Protein AF-A0A1S8C528-F1 (afdb_monomer_lite)

Secondary structure (DSSP, 8-state):
---------------HHHHHHHHHHHHHHTTS-HHHHHHHHHHHHHHH--S-GGGS-HHHHHHHHHHHHHHHT-

Radius of gyration: 17.24 Å; chains: 1; bounding box: 44×40×34 Å

Foldseek 3Di:
DDDDDDDDDPPPDDDPVVVVVVVVCVVLVVPDDQVQLLVQLCVVCVVPHPDDLVPDDPVVSVVSSVVSSVVVVD

pLDDT: mean 73.82, std 18.66, range [38.59, 94.44]

Structure (mmCIF, N/CA/C/O backbone):
data_AF-A0A1S8C528-F1
#
_entry.id   AF-A0A1S8C528-F1
#
loop_
_atom_site.group_PDB
_atom_site.id
_atom_site.type_symbol
_atom_site.label_atom_id
_atom_site.label_alt_id
_atom_site.label_comp_id
_atom_site.label_asym_id
_atom_site.label_entity_id
_atom_site.label_seq_id
_atom_site.pdbx_PDB_ins_code
_atom_site.Cartn_x
_atom_site.Cartn_y
_atom_site.Cartn_z
_atom_site.occupancy
_atom_site.B_iso_or_equiv
_atom_site.auth_seq_id
_atom_site.auth_comp_id
_atom_site.auth_asym_id
_atom_site.auth_atom_id
_atom_site.pdbx_PDB_model_num
ATOM 1 N N . MET A 1 1 ? 34.485 29.560 19.495 1.00 38.59 1 MET A N 1
ATOM 2 C CA . MET A 1 1 ? 33.314 30.430 19.201 1.00 38.59 1 MET A CA 1
ATOM 3 C C . MET A 1 1 ? 33.289 30.651 17.690 1.00 38.59 1 MET A C 1
ATOM 5 O O . MET A 1 1 ? 34.336 31.023 17.200 1.00 38.59 1 MET A O 1
ATOM 9 N N . ARG A 1 2 ? 32.257 30.416 16.867 1.00 42.59 2 ARG A N 1
ATOM 10 C CA . ARG A 1 2 ? 30.832 30.044 16.995 1.00 42.59 2 ARG A CA 1
ATOM 11 C C . ARG A 1 2 ? 30.422 29.215 15.750 1.00 42.59 2 ARG A C 1
ATOM 13 O O . ARG A 1 2 ? 31.005 29.397 14.688 1.00 42.59 2 ARG A O 1
ATOM 20 N N . ARG A 1 3 ? 29.424 28.335 15.926 1.00 43.12 3 ARG A N 1
ATOM 21 C CA . ARG A 1 3 ? 28.628 27.633 14.888 1.00 43.12 3 ARG A CA 1
ATOM 22 C C . ARG A 1 3 ? 27.839 28.655 14.042 1.00 43.12 3 ARG A C 1
ATOM 24 O O . ARG A 1 3 ? 27.599 29.754 14.532 1.00 43.12 3 ARG A O 1
ATOM 31 N N . SER A 1 4 ? 27.485 28.401 12.784 1.00 48.03 4 SER A N 1
ATOM 32 C CA . SER A 1 4 ? 26.273 27.705 12.281 1.00 48.03 4 SER A CA 1
ATOM 33 C C . SER A 1 4 ? 26.099 28.229 10.829 1.00 48.03 4 SER A C 1
ATOM 35 O O . SER A 1 4 ? 26.618 29.296 10.523 1.00 48.03 4 SER A O 1
ATOM 37 N N . THR A 1 5 ? 25.406 27.622 9.868 1.00 49.25 5 THR A N 1
ATOM 38 C CA . THR A 1 5 ? 24.063 27.047 9.965 1.00 49.25 5 THR A CA 1
ATOM 39 C C . THR A 1 5 ? 23.803 26.254 8.684 1.00 49.25 5 THR A C 1
ATOM 41 O O . THR A 1 5 ? 23.954 26.782 7.586 1.00 49.25 5 THR A O 1
ATOM 44 N N . THR A 1 6 ? 23.435 24.986 8.837 1.00 51.19 6 THR A N 1
ATOM 45 C CA . THR A 1 6 ? 22.841 24.158 7.787 1.00 51.19 6 THR A CA 1
ATOM 46 C C . THR A 1 6 ? 21.462 24.719 7.452 1.00 51.19 6 THR A C 1
ATOM 48 O O . THR A 1 6 ? 20.611 24.810 8.335 1.00 51.19 6 THR A O 1
ATOM 51 N N . ASP A 1 7 ? 21.265 25.086 6.190 1.00 47.56 7 ASP A N 1
ATOM 52 C CA . ASP A 1 7 ? 19.960 25.360 5.592 1.00 47.56 7 ASP A CA 1
ATOM 53 C C . ASP A 1 7 ? 19.171 24.040 5.556 1.00 47.56 7 ASP A C 1
ATOM 55 O O . ASP A 1 7 ? 19.535 23.105 4.841 1.00 47.56 7 ASP A O 1
ATOM 59 N N . GLN A 1 8 ? 18.165 23.906 6.421 1.00 49.28 8 GLN A N 1
ATOM 60 C CA . GLN A 1 8 ? 17.192 22.816 6.351 1.00 49.28 8 GLN A CA 1
ATOM 61 C C . GLN A 1 8 ? 15.841 23.390 5.913 1.00 49.28 8 GLN A C 1
ATOM 63 O O . GLN A 1 8 ? 15.413 24.403 6.473 1.00 49.28 8 GLN A O 1
ATOM 68 N N . PRO A 1 9 ? 15.132 22.747 4.967 1.00 47.62 9 PRO A N 1
ATOM 69 C CA . PRO A 1 9 ? 13.816 23.198 4.549 1.00 47.62 9 PRO A CA 1
ATOM 70 C C . PRO A 1 9 ? 12.813 22.998 5.690 1.00 47.62 9 PRO A C 1
ATOM 72 O O . PRO A 1 9 ? 12.519 21.877 6.109 1.00 47.62 9 PRO A O 1
ATOM 75 N N . VAL A 1 10 ? 12.281 24.113 6.191 1.00 50.00 10 VAL A N 1
ATOM 76 C CA . VAL A 1 10 ? 11.201 24.151 7.178 1.00 50.00 10 VAL A CA 1
ATOM 77 C C . VAL A 1 10 ? 9.917 23.694 6.490 1.00 50.00 10 VAL A C 1
ATOM 79 O O . VAL A 1 10 ? 9.247 24.463 5.804 1.00 50.00 10 VAL A O 1
ATOM 82 N N . ILE A 1 11 ? 9.576 22.419 6.659 1.00 53.03 11 ILE A N 1
ATOM 83 C CA . ILE A 1 11 ? 8.252 21.898 6.318 1.00 53.03 11 ILE A CA 1
ATOM 84 C C . ILE A 1 11 ? 7.269 22.549 7.300 1.00 53.03 11 ILE A C 1
ATOM 86 O O . ILE A 1 11 ? 7.216 22.186 8.474 1.00 53.03 11 ILE A O 1
ATOM 90 N N . GLY A 1 12 ? 6.548 23.573 6.835 1.00 50.06 12 GLY A N 1
ATOM 91 C CA . GLY A 1 12 ? 5.497 24.239 7.604 1.00 50.06 12 GLY A CA 1
ATOM 92 C C . GLY A 1 12 ? 4.376 23.271 8.016 1.00 50.06 12 GLY A C 1
ATOM 93 O O . GLY A 1 12 ? 4.239 22.197 7.423 1.00 50.06 12 GLY A O 1
ATOM 94 N N . PRO A 1 13 ? 3.571 23.626 9.035 1.00 48.91 13 PRO A N 1
ATOM 95 C CA . PRO A 1 13 ? 2.564 22.740 9.602 1.00 48.91 13 PRO A CA 1
ATOM 96 C C . PRO A 1 13 ? 1.511 22.417 8.544 1.00 48.91 13 PRO A C 1
ATOM 98 O O . PRO A 1 13 ? 0.750 23.274 8.097 1.00 48.91 13 PRO A O 1
ATOM 101 N N . VAL A 1 14 ? 1.504 21.161 8.118 1.00 55.50 14 VAL A N 1
ATOM 102 C CA . VAL A 1 14 ? 0.566 20.654 7.127 1.00 55.50 14 VAL A CA 1
ATOM 103 C C . VAL A 1 14 ? -0.836 20.676 7.754 1.00 55.50 14 VAL A C 1
ATOM 105 O O . VAL A 1 14 ? -1.019 20.175 8.860 1.00 55.50 14 VAL A O 1
ATOM 108 N N . GLY A 1 15 ? -1.792 21.340 7.094 1.00 49.22 15 GLY A N 1
ATOM 109 C CA . GLY A 1 15 ? -3.108 21.705 7.641 1.00 49.22 15 GLY A CA 1
ATOM 110 C C . GLY A 1 15 ? -4.009 20.537 8.099 1.00 49.22 15 GLY A C 1
ATOM 111 O O . GLY A 1 15 ? -3.611 19.377 8.037 1.00 49.22 15 GLY A O 1
ATOM 112 N N . PRO A 1 16 ? -5.262 20.814 8.519 1.00 53.91 16 PRO A N 1
ATOM 113 C CA . PRO A 1 16 ? -6.138 19.870 9.242 1.00 53.91 16 PRO A CA 1
ATOM 114 C C . PRO A 1 16 ? -6.418 18.539 8.518 1.00 53.91 16 PRO A C 1
ATOM 116 O O . PRO A 1 16 ? -6.685 17.515 9.149 1.00 53.91 16 PRO A O 1
ATOM 119 N N . ILE A 1 17 ? -6.311 18.522 7.187 1.00 53.84 17 ILE A N 1
ATOM 120 C CA . ILE A 1 17 ? -6.437 17.298 6.384 1.00 53.84 17 ILE A CA 1
ATOM 121 C C . ILE A 1 17 ? -5.242 16.366 6.636 1.00 53.84 17 ILE A C 1
ATOM 123 O O . ILE A 1 17 ? -5.418 15.161 6.799 1.00 53.84 17 ILE A O 1
ATOM 127 N N . SER A 1 18 ? -4.031 16.912 6.752 1.00 50.81 18 SER A N 1
ATOM 128 C CA . SER A 1 18 ? -2.835 16.117 7.020 1.00 50.81 18 SER A CA 1
ATOM 129 C C . SER A 1 18 ? -2.778 15.580 8.434 1.00 50.81 18 SER A C 1
ATOM 131 O O . SER A 1 18 ? -2.344 14.447 8.599 1.00 50.81 18 SER A O 1
ATOM 133 N N . THR A 1 19 ? -3.264 16.307 9.438 1.00 55.22 19 THR A N 1
ATOM 134 C CA . THR A 1 19 ? -3.381 15.764 10.800 1.00 55.22 19 THR A CA 1
ATOM 135 C C . THR A 1 19 ? -4.324 14.566 10.838 1.00 55.22 19 THR A C 1
ATOM 137 O O . THR A 1 19 ? -3.984 13.543 11.418 1.00 55.22 19 THR A O 1
ATOM 140 N N . THR A 1 20 ? -5.455 14.635 10.133 1.00 59.56 20 THR A N 1
ATOM 141 C CA . THR A 1 20 ? -6.417 13.522 10.064 1.00 59.56 20 THR A CA 1
ATOM 142 C C . THR A 1 20 ? -5.827 12.291 9.360 1.00 59.56 20 THR A C 1
ATOM 144 O O . THR A 1 20 ? -5.990 11.166 9.833 1.00 59.56 20 THR A O 1
ATOM 147 N N . ILE A 1 21 ? -5.092 12.492 8.258 1.00 59.16 21 ILE A N 1
ATOM 148 C CA . ILE A 1 21 ? -4.409 11.410 7.527 1.00 59.16 21 ILE A CA 1
ATOM 149 C C . ILE A 1 21 ? -3.280 10.803 8.371 1.00 59.16 21 ILE A C 1
ATOM 151 O O . ILE A 1 21 ? -3.134 9.583 8.407 1.00 59.16 21 ILE A O 1
ATOM 155 N N . VAL A 1 22 ? -2.497 11.630 9.069 1.00 60.00 22 VAL A N 1
ATOM 156 C CA . VAL A 1 22 ? -1.400 11.183 9.941 1.00 60.00 22 VAL A CA 1
ATOM 157 C C . VAL A 1 22 ? -1.933 10.420 11.153 1.00 60.00 22 VAL A C 1
ATOM 159 O O . VAL A 1 22 ? -1.389 9.366 11.471 1.00 60.00 22 VAL A O 1
ATOM 162 N N . ASP A 1 23 ? -3.021 10.871 11.777 1.00 59.31 23 ASP A N 1
ATOM 163 C CA . ASP A 1 23 ? -3.646 10.180 12.911 1.00 59.31 23 ASP A CA 1
ATOM 164 C C . ASP A 1 23 ? -4.286 8.849 12.501 1.00 59.31 23 ASP A C 1
ATOM 166 O O . ASP A 1 23 ? -4.150 7.850 13.213 1.00 59.31 23 ASP A O 1
ATOM 170 N N . TYR A 1 24 ? -4.950 8.793 11.340 1.00 57.62 24 TYR A N 1
ATOM 171 C CA . TYR A 1 24 ? -5.459 7.532 10.794 1.00 57.62 24 TYR A CA 1
ATOM 172 C C . TYR A 1 24 ? -4.305 6.577 10.463 1.00 57.62 24 TYR A C 1
ATOM 174 O O . TYR A 1 24 ? -4.302 5.426 10.906 1.00 57.62 24 TYR A O 1
ATOM 182 N N . ALA A 1 25 ? -3.270 7.069 9.776 1.00 56.69 25 ALA A N 1
ATOM 183 C CA . ALA A 1 25 ? -2.079 6.289 9.465 1.00 56.69 25 ALA A CA 1
ATOM 184 C C . ALA A 1 25 ? -1.360 5.801 10.731 1.00 56.69 25 ALA A C 1
ATOM 186 O O . ALA A 1 25 ? -0.879 4.672 10.742 1.00 56.69 25 ALA A O 1
ATOM 187 N N . ALA A 1 26 ? -1.315 6.597 11.804 1.00 60.78 26 ALA A N 1
ATOM 188 C CA . ALA A 1 26 ? -0.750 6.196 13.087 1.00 60.78 26 ALA A CA 1
ATOM 189 C C . ALA A 1 26 ? -1.570 5.066 13.726 1.00 60.78 26 ALA A C 1
ATOM 191 O O . ALA A 1 26 ? -1.013 4.022 14.058 1.00 60.78 26 ALA A O 1
ATOM 192 N N . ARG A 1 27 ? -2.898 5.208 13.826 1.00 58.38 27 ARG A N 1
ATOM 193 C CA . ARG A 1 27 ? -3.783 4.172 14.402 1.00 58.38 27 ARG A CA 1
ATOM 194 C C . ARG A 1 27 ? -3.713 2.844 13.647 1.00 58.38 27 ARG A C 1
ATOM 196 O O . ARG A 1 27 ? -3.748 1.784 14.269 1.00 58.38 27 ARG A O 1
ATOM 203 N N . VAL A 1 28 ? -3.597 2.904 12.324 1.00 55.78 28 VAL A N 1
ATOM 204 C CA . VAL A 1 28 ? -3.524 1.724 11.455 1.00 55.78 28 VAL A CA 1
ATOM 205 C C . VAL A 1 28 ? -2.128 1.091 11.468 1.00 55.78 28 VAL A C 1
ATOM 207 O O . VAL A 1 28 ? -2.017 -0.134 11.552 1.00 55.78 28 VAL A O 1
ATOM 210 N N . ARG A 1 29 ? -1.054 1.897 11.457 1.00 55.00 29 ARG A N 1
ATOM 211 C CA . ARG A 1 29 ? 0.337 1.404 11.495 1.00 55.00 29 ARG A CA 1
ATOM 212 C C . ARG A 1 29 ? 0.644 0.573 12.741 1.00 55.00 29 ARG A C 1
ATOM 214 O O . ARG A 1 29 ? 1.415 -0.367 12.631 1.00 55.00 29 ARG A O 1
ATOM 221 N N . PHE A 1 30 ? 0.028 0.861 13.889 1.00 56.72 30 PHE A N 1
ATOM 222 C CA . PHE A 1 30 ? 0.262 0.087 15.118 1.00 56.72 30 PHE A CA 1
ATOM 223 C C . PHE A 1 30 ? -0.522 -1.231 15.208 1.00 56.72 30 PHE A C 1
ATOM 225 O O . PHE A 1 30 ? -0.226 -2.041 16.084 1.00 56.72 30 PHE A O 1
ATOM 232 N N . ARG A 1 31 ? -1.517 -1.468 14.343 1.00 64.56 31 ARG A N 1
ATOM 233 C CA . ARG A 1 31 ? -2.322 -2.704 14.380 1.00 64.56 31 ARG A CA 1
ATOM 234 C C . ARG A 1 31 ? -1.925 -3.738 13.338 1.00 64.56 31 ARG A C 1
ATOM 236 O O . ARG A 1 31 ? -2.196 -4.918 13.544 1.00 64.56 31 ARG A O 1
ATOM 243 N N . LEU A 1 32 ? -1.320 -3.317 12.231 1.00 74.19 32 LEU A N 1
ATOM 244 C CA . LEU A 1 32 ? -1.016 -4.217 11.126 1.00 74.19 32 LEU A CA 1
ATOM 245 C C . LEU A 1 32 ? 0.445 -4.66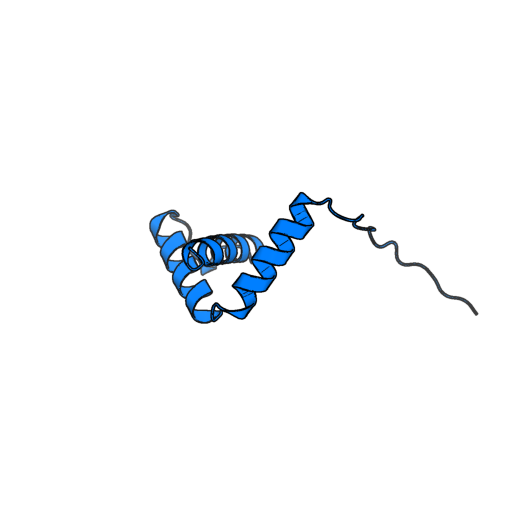3 11.174 1.00 74.19 32 LEU A C 1
ATOM 247 O O . LEU A 1 32 ? 1.339 -3.817 11.136 1.00 74.19 32 LEU A O 1
ATOM 251 N N . PRO A 1 33 ? 0.712 -5.977 11.221 1.00 87.19 33 PRO A N 1
ATOM 252 C CA . PRO A 1 33 ? 2.077 -6.462 11.225 1.00 87.19 33 PRO A CA 1
ATOM 253 C C . PRO A 1 33 ? 2.719 -6.202 9.852 1.00 87.19 33 PRO A C 1
ATOM 255 O O . PRO A 1 33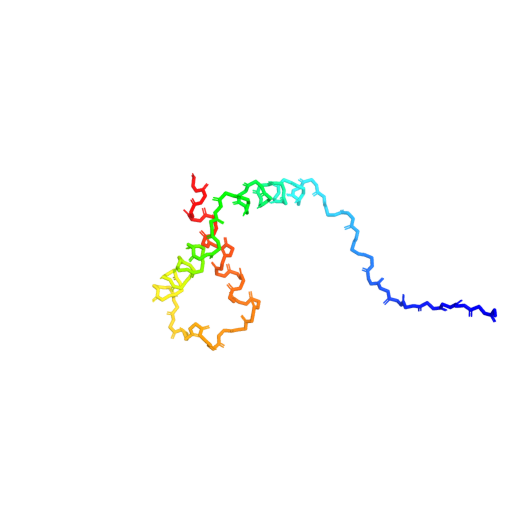 ? 2.102 -6.413 8.803 1.00 87.19 33 PRO A O 1
ATOM 258 N N . GLU A 1 34 ? 3.962 -5.716 9.853 1.00 84.88 34 GLU A N 1
ATOM 259 C CA . GLU A 1 34 ? 4.646 -5.243 8.638 1.00 84.88 34 GLU A CA 1
ATOM 260 C C . GLU A 1 34 ? 4.784 -6.334 7.568 1.00 84.88 34 GLU A C 1
ATOM 262 O O . GLU A 1 34 ? 4.672 -6.054 6.376 1.00 84.88 34 GLU A O 1
ATOM 267 N N . ASN A 1 35 ? 4.922 -7.596 7.981 1.00 90.44 35 ASN A N 1
ATOM 268 C CA . ASN A 1 35 ? 4.956 -8.744 7.075 1.00 90.44 35 ASN A CA 1
ATOM 269 C C . ASN A 1 35 ? 3.638 -8.940 6.301 1.00 90.44 35 ASN A C 1
ATOM 271 O O . ASN A 1 35 ? 3.659 -9.315 5.128 1.00 90.44 35 ASN A O 1
ATOM 275 N N . ALA A 1 36 ? 2.487 -8.685 6.929 1.00 90.12 36 ALA A N 1
ATOM 276 C CA . ALA A 1 36 ? 1.184 -8.778 6.283 1.00 90.12 36 ALA A CA 1
ATOM 277 C C . ALA A 1 36 ? 1.005 -7.638 5.284 1.00 90.12 36 ALA A C 1
ATOM 279 O O . ALA A 1 36 ? 0.530 -7.878 4.176 1.00 90.12 36 ALA A O 1
ATOM 280 N N . VAL A 1 37 ? 1.453 -6.433 5.649 1.00 91.25 37 VAL A N 1
ATOM 281 C CA . VAL A 1 37 ? 1.482 -5.275 4.750 1.00 91.25 37 VAL A CA 1
ATOM 282 C C . VAL A 1 37 ? 2.358 -5.562 3.536 1.00 91.25 37 VAL A C 1
ATOM 284 O O . VAL A 1 37 ? 1.923 -5.344 2.411 1.00 91.25 37 VAL A O 1
ATOM 287 N N . GLU A 1 38 ? 3.570 -6.081 3.730 1.00 92.94 38 GLU A N 1
ATOM 288 C CA . GLU A 1 38 ? 4.489 -6.346 2.624 1.00 92.94 38 GLU A CA 1
ATOM 289 C C . GLU A 1 38 ? 3.984 -7.463 1.707 1.00 92.94 38 GLU A C 1
ATOM 291 O O . GLU A 1 38 ? 4.006 -7.319 0.484 1.00 92.94 38 GLU A O 1
ATOM 296 N N . ARG A 1 39 ? 3.475 -8.560 2.278 1.00 94.19 39 ARG A N 1
ATOM 297 C CA . ARG A 1 39 ? 2.849 -9.630 1.495 1.00 94.19 39 ARG A CA 1
ATOM 298 C C . ARG A 1 39 ? 1.684 -9.086 0.674 1.00 94.19 39 ARG A C 1
ATOM 300 O O . ARG A 1 39 ? 1.614 -9.339 -0.526 1.00 94.19 39 ARG A O 1
ATOM 307 N N . ARG A 1 40 ? 0.811 -8.292 1.298 1.00 94.19 40 ARG A N 1
ATOM 308 C CA . ARG A 1 40 ? -0.350 -7.725 0.616 1.00 94.19 40 ARG A CA 1
ATOM 309 C C . ARG A 1 40 ? 0.044 -6.713 -0.458 1.00 94.19 40 ARG A C 1
ATOM 311 O O . ARG A 1 40 ? -0.561 -6.698 -1.524 1.00 94.19 40 ARG A O 1
ATOM 318 N N . ALA A 1 41 ? 1.085 -5.921 -0.221 1.00 93.88 41 ALA A N 1
ATOM 319 C CA . ALA A 1 41 ? 1.640 -5.000 -1.207 1.00 93.88 41 ALA A CA 1
ATOM 320 C C . ALA A 1 41 ? 2.166 -5.741 -2.442 1.00 93.88 41 ALA A C 1
ATOM 322 O O . ALA A 1 41 ? 1.849 -5.352 -3.564 1.00 93.88 41 ALA A O 1
ATOM 323 N N . LYS A 1 42 ? 2.894 -6.848 -2.245 1.00 93.75 42 LYS A N 1
ATOM 324 C CA . LYS A 1 42 ? 3.380 -7.708 -3.336 1.00 93.75 42 LYS A CA 1
ATOM 325 C C . LYS A 1 42 ? 2.232 -8.341 -4.123 1.00 93.75 42 LYS A C 1
ATOM 327 O O . LYS A 1 42 ? 2.273 -8.338 -5.348 1.00 93.75 42 LYS A O 1
ATOM 332 N N . GLU A 1 43 ? 1.199 -8.837 -3.441 1.00 94.25 43 GLU A N 1
ATOM 333 C CA . GLU A 1 43 ? -0.010 -9.376 -4.083 1.00 94.25 43 GLU A CA 1
ATOM 334 C C . GLU A 1 43 ? -0.752 -8.311 -4.904 1.00 94.25 43 GLU A C 1
ATOM 336 O O . GLU A 1 43 ? -1.147 -8.567 -6.041 1.00 94.25 43 GLU A O 1
ATOM 341 N N . LEU A 1 44 ? -0.941 -7.112 -4.345 1.00 93.12 44 LEU A N 1
ATOM 342 C CA . LEU A 1 44 ? -1.587 -5.990 -5.030 1.00 93.12 44 LEU A CA 1
ATOM 343 C C . LEU A 1 44 ? -0.788 -5.551 -6.256 1.00 93.12 44 LEU A C 1
ATOM 345 O O . LEU A 1 44 ? -1.373 -5.363 -7.320 1.00 93.12 44 LEU A O 1
ATOM 349 N N . HIS A 1 45 ? 0.532 -5.442 -6.124 1.00 93.69 45 HIS A N 1
ATOM 350 C CA . HIS A 1 45 ? 1.417 -5.094 -7.225 1.00 93.69 45 HIS A CA 1
ATOM 351 C C . HIS A 1 45 ? 1.366 -6.144 -8.338 1.00 93.69 45 HIS A C 1
ATOM 353 O O . HIS A 1 45 ? 1.098 -5.797 -9.480 1.00 93.69 45 HIS A O 1
ATOM 359 N N . ALA A 1 46 ? 1.515 -7.430 -8.007 1.00 92.62 46 ALA A N 1
ATOM 360 C CA . ALA A 1 46 ? 1.498 -8.515 -8.991 1.00 92.62 46 ALA A CA 1
ATOM 361 C C . ALA A 1 46 ? 0.173 -8.618 -9.767 1.00 92.62 46 ALA A C 1
ATOM 363 O O . ALA A 1 46 ? 0.144 -9.130 -10.882 1.00 92.62 46 ALA A O 1
ATOM 364 N N . ARG A 1 47 ? -0.935 -8.147 -9.182 1.00 91.31 47 ARG A N 1
ATOM 365 C CA . ARG A 1 47 ? -2.252 -8.128 -9.834 1.00 91.31 47 ARG A CA 1
ATOM 366 C C . ARG A 1 47 ? -2.474 -6.927 -10.750 1.00 91.31 47 ARG A C 1
ATOM 368 O O . ARG A 1 47 ? -3.303 -7.025 -11.647 1.00 91.31 47 ARG A O 1
ATOM 375 N N . ASN A 1 48 ? -1.817 -5.801 -10.481 1.00 87.00 48 ASN A N 1
ATOM 376 C CA . ASN A 1 48 ? -2.124 -4.512 -11.113 1.00 87.00 48 ASN A CA 1
ATOM 377 C C . ASN A 1 48 ? -0.950 -3.919 -11.902 1.00 87.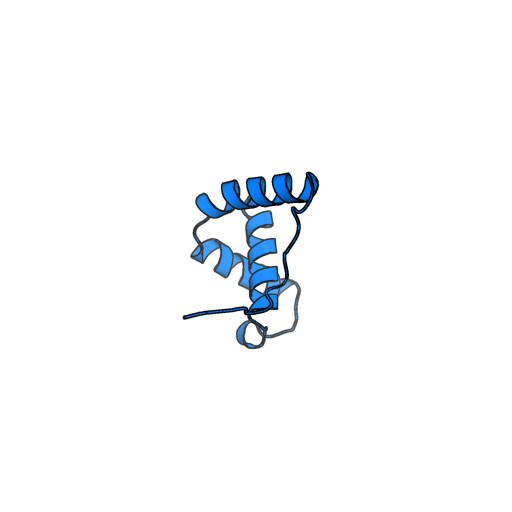00 48 ASN A C 1
ATOM 379 O O . ASN A 1 48 ? -1.120 -2.899 -12.563 1.00 87.00 48 ASN A O 1
ATOM 383 N N . SER A 1 49 ? 0.228 -4.532 -11.826 1.00 82.94 49 SER A N 1
ATOM 384 C CA . SER A 1 49 ? 1.446 -4.077 -12.480 1.00 82.94 49 SER A CA 1
ATOM 385 C C . SER A 1 49 ? 2.132 -5.231 -13.200 1.00 82.94 49 SER A C 1
ATOM 387 O O . SER A 1 49 ? 2.065 -6.382 -12.770 1.00 82.94 49 SER A O 1
ATOM 389 N N . PHE A 1 50 ? 2.814 -4.897 -14.293 1.00 83.00 50 PHE A N 1
ATOM 390 C CA . PHE A 1 50 ? 3.690 -5.812 -15.026 1.00 83.00 50 PHE A CA 1
ATOM 391 C C . PHE A 1 50 ? 5.155 -5.682 -14.593 1.00 83.00 50 PHE A C 1
ATOM 393 O O . PHE A 1 50 ? 5.998 -6.457 -15.044 1.00 83.00 50 PHE A O 1
ATOM 400 N N . ASP A 1 51 ? 5.462 -4.716 -13.725 1.00 87.06 51 ASP A N 1
ATOM 401 C CA . ASP A 1 51 ? 6.811 -4.508 -13.221 1.00 87.06 51 ASP A CA 1
ATOM 402 C C . ASP A 1 51 ? 7.206 -5.588 -12.209 1.00 87.06 51 ASP A C 1
ATOM 404 O O . ASP A 1 51 ? 6.382 -6.236 -11.558 1.00 87.06 51 ASP A O 1
ATOM 408 N N . CYS A 1 52 ? 8.512 -5.782 -12.043 1.00 88.31 52 CYS A N 1
ATOM 409 C CA . CYS A 1 52 ? 9.050 -6.656 -11.009 1.00 88.31 52 CYS A CA 1
ATOM 410 C C . CYS A 1 52 ? 9.136 -5.895 -9.685 1.00 88.31 52 CYS A C 1
ATOM 412 O O . CYS A 1 52 ? 9.761 -4.841 -9.620 1.00 88.31 52 CYS A O 1
ATOM 414 N N . TRP A 1 53 ? 8.611 -6.474 -8.599 1.00 89.00 53 TRP A N 1
ATOM 415 C CA . TRP A 1 53 ? 8.673 -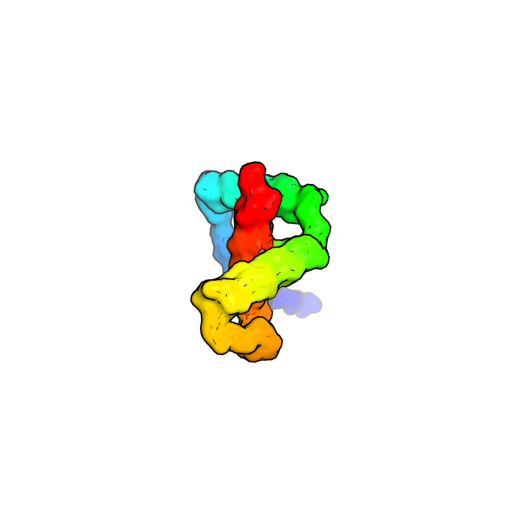5.868 -7.258 1.00 89.00 53 TRP A CA 1
ATOM 416 C C . TRP A 1 53 ? 10.098 -5.454 -6.854 1.00 89.00 53 TRP A C 1
ATOM 418 O O . TRP A 1 53 ? 10.310 -4.364 -6.337 1.00 89.00 53 TRP A O 1
ATOM 428 N N . ASN A 1 54 ? 11.089 -6.301 -7.146 1.00 89.88 54 ASN A N 1
ATOM 429 C CA . ASN A 1 54 ? 12.497 -6.044 -6.821 1.00 89.88 54 ASN A CA 1
ATOM 430 C C . ASN A 1 54 ? 13.150 -4.967 -7.710 1.00 89.88 54 ASN A C 1
ATOM 432 O O . ASN A 1 54 ? 14.272 -4.559 -7.431 1.00 89.88 54 ASN A O 1
ATOM 436 N N . GLY A 1 55 ? 12.487 -4.553 -8.793 1.00 89.06 55 GLY A N 1
ATOM 437 C CA . GLY A 1 55 ? 12.927 -3.466 -9.669 1.00 89.06 55 GLY A CA 1
ATOM 438 C C . GLY A 1 55 ? 12.330 -2.107 -9.297 1.00 89.06 55 GLY A C 1
ATOM 439 O O . GLY A 1 55 ? 12.735 -1.096 -9.864 1.00 89.06 55 GLY A O 1
ATOM 440 N N . LEU A 1 56 ? 11.383 -2.072 -8.355 1.00 90.06 56 LEU A N 1
ATOM 441 C CA . LEU A 1 56 ? 10.771 -0.838 -7.878 1.00 90.06 56 LEU A CA 1
ATOM 442 C C . LEU A 1 56 ? 11.719 -0.072 -6.958 1.00 90.06 56 LEU A C 1
ATOM 444 O O . LEU A 1 56 ? 12.393 -0.666 -6.111 1.00 90.06 56 LEU A O 1
ATOM 448 N N . SER A 1 57 ? 11.686 1.258 -7.057 1.00 91.81 57 SER A N 1
ATOM 449 C CA . SER A 1 57 ? 12.368 2.122 -6.096 1.00 91.81 57 SER A CA 1
ATOM 450 C C . SER A 1 57 ? 11.767 1.969 -4.695 1.00 91.81 57 SER A C 1
ATOM 452 O O . SER A 1 57 ? 10.599 1.603 -4.540 1.00 91.81 57 SER A O 1
ATOM 454 N N . ASP A 1 58 ? 12.527 2.316 -3.655 1.00 89.88 58 ASP A N 1
ATOM 455 C CA . ASP A 1 58 ? 12.032 2.266 -2.272 1.00 89.88 58 ASP A CA 1
ATOM 456 C C . ASP A 1 58 ? 10.767 3.116 -2.069 1.00 89.88 58 ASP A C 1
ATOM 458 O O . ASP A 1 58 ? 9.882 2.750 -1.292 1.00 89.88 58 ASP A O 1
ATOM 462 N N . LYS A 1 59 ? 10.654 4.235 -2.802 1.00 89.44 59 LYS A N 1
ATOM 463 C CA . LYS A 1 59 ? 9.469 5.104 -2.782 1.00 89.44 59 LYS A CA 1
ATOM 464 C C . LYS A 1 59 ? 8.251 4.414 -3.385 1.00 89.44 59 LYS A C 1
ATOM 466 O O . LYS A 1 59 ? 7.173 4.485 -2.801 1.00 89.44 59 LYS A O 1
ATOM 471 N N . ASP A 1 60 ? 8.424 3.727 -4.509 1.00 91.12 60 ASP A N 1
ATOM 472 C CA . ASP A 1 60 ? 7.328 3.017 -5.172 1.00 91.12 60 ASP A CA 1
ATOM 473 C C . ASP A 1 60 ? 6.890 1.807 -4.345 1.00 91.12 60 ASP A C 1
ATOM 475 O O . ASP A 1 60 ? 5.696 1.586 -4.145 1.00 91.12 60 ASP A O 1
ATOM 479 N N . GLN A 1 61 ? 7.838 1.064 -3.768 1.00 92.62 61 GLN A N 1
ATOM 480 C CA . GLN A 1 61 ? 7.516 -0.010 -2.828 1.00 92.62 61 GLN A CA 1
ATOM 481 C C . GLN A 1 61 ? 6.740 0.518 -1.614 1.00 92.62 61 GLN A C 1
ATOM 483 O O . GLN A 1 61 ? 5.782 -0.118 -1.174 1.00 92.62 61 GLN A O 1
ATOM 488 N N . GLU A 1 62 ? 7.105 1.687 -1.077 1.00 91.31 62 GLU A N 1
ATOM 489 C CA . GLU A 1 62 ? 6.376 2.289 0.041 1.00 91.31 62 GLU A CA 1
ATOM 490 C C . GLU A 1 62 ? 4.968 2.753 -0.351 1.00 91.31 62 GLU A C 1
ATOM 492 O O . GLU A 1 62 ? 4.045 2.616 0.455 1.00 91.31 62 GLU A O 1
ATOM 497 N N . LEU A 1 63 ? 4.765 3.218 -1.588 1.00 91.81 63 LEU A N 1
ATOM 498 C CA . LEU A 1 63 ? 3.432 3.515 -2.116 1.00 91.81 63 LEU A CA 1
ATOM 499 C C . LEU A 1 63 ? 2.550 2.258 -2.127 1.00 91.81 63 LEU A C 1
ATOM 501 O O . LEU A 1 63 ? 1.423 2.285 -1.629 1.00 91.81 63 LEU A O 1
ATOM 505 N N . TRP A 1 64 ? 3.078 1.129 -2.606 1.00 94.44 64 TRP A N 1
ATOM 506 C CA . TRP A 1 64 ? 2.362 -0.149 -2.567 1.00 94.44 64 TRP A CA 1
ATOM 507 C C . TRP A 1 64 ? 2.085 -0.624 -1.140 1.00 94.44 64 TRP A C 1
ATOM 509 O O . TRP A 1 64 ? 0.979 -1.084 -0.854 1.00 94.44 64 TRP A O 1
ATOM 519 N N . ARG A 1 65 ? 3.041 -0.465 -0.212 1.00 92.31 65 ARG A N 1
ATOM 520 C CA . ARG A 1 65 ? 2.810 -0.743 1.217 1.00 92.31 65 ARG A CA 1
ATOM 521 C C . ARG A 1 65 ? 1.730 0.161 1.796 1.00 92.31 65 ARG A C 1
ATOM 523 O O . ARG A 1 65 ? 0.934 -0.294 2.609 1.00 92.31 65 ARG A O 1
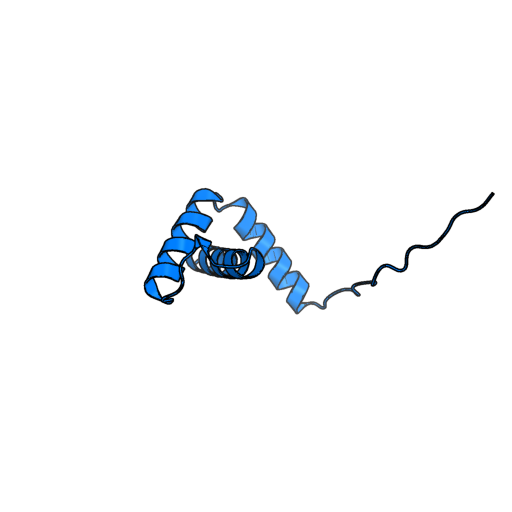ATOM 530 N N . HIS A 1 66 ? 1.666 1.427 1.398 1.00 88.31 66 HIS A N 1
ATOM 531 C CA . HIS A 1 66 ? 0.619 2.341 1.842 1.00 88.31 66 HIS A CA 1
ATOM 532 C C . HIS A 1 66 ? -0.768 1.896 1.360 1.00 88.31 66 HIS A C 1
ATOM 534 O O . HIS A 1 66 ? -1.677 1.776 2.180 1.00 88.31 66 HIS A O 1
ATOM 540 N N . MET A 1 67 ? -0.912 1.551 0.077 1.00 90.06 67 MET A N 1
ATOM 541 C CA . MET A 1 67 ? -2.168 1.007 -0.457 1.00 90.06 67 MET A CA 1
ATOM 542 C C . MET A 1 67 ? -2.561 -0.308 0.227 1.00 90.06 67 MET A C 1
ATOM 544 O O . MET A 1 67 ? -3.720 -0.497 0.583 1.00 90.06 67 MET A O 1
ATOM 548 N N . ALA A 1 68 ? -1.593 -1.186 0.496 1.00 91.88 68 ALA A N 1
ATOM 549 C CA . ALA A 1 68 ? -1.826 -2.420 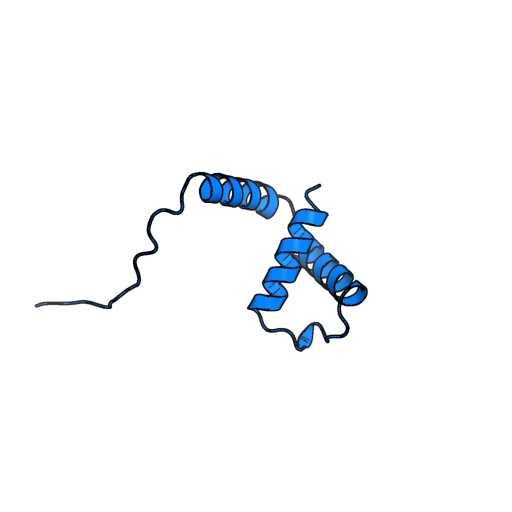1.240 1.00 91.88 68 ALA A CA 1
ATOM 550 C C . ALA A 1 68 ? -2.299 -2.168 2.678 1.00 91.88 68 ALA A C 1
ATOM 552 O O . ALA A 1 68 ? -3.169 -2.884 3.166 1.00 91.88 68 ALA A O 1
ATOM 553 N N . ARG A 1 69 ? -1.765 -1.144 3.360 1.00 88.00 69 ARG A N 1
ATOM 554 C CA . ARG A 1 69 ? -2.257 -0.745 4.689 1.00 88.00 69 ARG A CA 1
ATOM 555 C C . ARG A 1 69 ? -3.710 -0.282 4.623 1.00 88.00 69 ARG A C 1
ATOM 557 O O . ARG A 1 69 ? -4.466 -0.657 5.505 1.00 88.00 69 ARG A O 1
ATOM 564 N N . MET A 1 70 ? -4.099 0.484 3.602 1.00 86.75 70 MET A N 1
ATOM 565 C CA . MET A 1 70 ? -5.495 0.906 3.420 1.00 86.75 70 MET A CA 1
ATOM 566 C C . MET A 1 70 ? -6.429 -0.281 3.154 1.00 86.75 70 MET A C 1
ATOM 568 O O . MET A 1 70 ? -7.493 -0.353 3.754 1.00 86.75 70 MET A O 1
ATOM 572 N N . ASP A 1 71 ? -6.014 -1.229 2.312 1.00 86.81 71 ASP A N 1
ATOM 573 C CA . ASP A 1 71 ? -6.802 -2.427 1.980 1.00 86.81 71 ASP A CA 1
ATOM 574 C C . ASP A 1 71 ? -6.984 -3.370 3.184 1.00 86.81 71 ASP A C 1
ATOM 576 O O . ASP A 1 71 ? -8.045 -3.956 3.373 1.00 86.81 71 ASP A O 1
ATOM 580 N N . LEU A 1 72 ? -5.963 -3.487 4.040 1.00 84.94 72 LEU A N 1
ATOM 581 C CA . LEU A 1 72 ? -6.015 -4.297 5.263 1.00 84.94 72 LEU A CA 1
ATOM 582 C C . LEU A 1 72 ? -6.754 -3.619 6.425 1.00 84.94 72 LEU A C 1
ATOM 584 O O . LEU A 1 72 ? -7.174 -4.304 7.354 1.00 84.94 72 LEU A O 1
ATOM 588 N N . ALA A 1 73 ? -6.855 -2.290 6.415 1.00 79.69 73 ALA A N 1
ATOM 589 C CA . ALA A 1 73 ? -7.437 -1.496 7.496 1.00 79.69 73 ALA A CA 1
ATOM 590 C C . ALA A 1 73 ? -8.926 -1.171 7.315 1.00 79.69 73 ALA A C 1
ATOM 592 O O . ALA A 1 73 ? -9.415 -0.307 8.044 1.00 79.69 73 ALA A O 1
ATOM 593 N N . GLY A 1 74 ? -9.581 -1.822 6.343 1.00 62.06 74 GLY A N 1
ATOM 594 C CA . GLY A 1 74 ? -10.993 -1.643 5.982 1.00 62.06 74 GLY A CA 1
ATOM 595 C C . GLY A 1 74 ? -11.935 -1.428 7.159 1.00 62.06 74 GLY A C 1
ATOM 596 O O . GLY A 1 74 ? -11.830 -2.178 8.157 1.00 62.06 74 GLY A O 1
#

Sequence (74 aa):
MRRSTTDQPVIGPVGPISTTIVDYAARVRFRLPENAVERRAKELHARNSFDCWNGLSDKDQELWRHMARMDLAG